Protein AF-A0A939IRD8-F1 (afdb_monomer_lite)

Organism: NCBI:txid751969

InterPro domains:
  IPR002912 ACT domain [PS51671] (2-81)
  IPR002912 ACT domain [PS51671] (109-146)
  IPR010043 Bifunctional uridylyltransferase/uridylyl-removing enzyme [PTHR47320] (1-146)
  IPR045865 ACT-like domain [SSF55021] (2-58)
  IPR0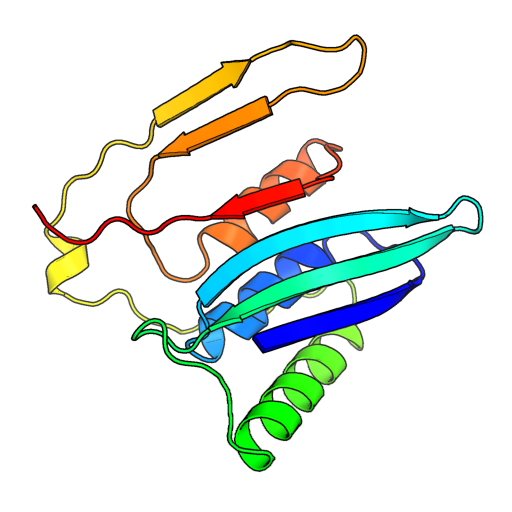45865 ACT-like domain [SSF55021] (106-145)

Radius of gyration: 15.56 Å; chains: 1; bounding box: 46×34×36 Å

Foldseek 3Di:
DKDKDKDADDQLLQLLLLLLCLLLQKDWQKKFWDADPVRMIIIMTDIAHNVRHHPPDPVSVVVSVVSSVVSVVPPPDHDDRPDADDPVLVPDDWDWDWDWDDDDPPDIDIDIDDRDDNSPSSVVSNVCSVVVHDDGIDGDDDDDDD

Sequence (146 aa):
TELMLYGRDRASLFAQVASVLDSRNCSIHDAQIMGTQDGYVLDSFIILEQDGGRIDSASRRQSLKNAILTQLAKPGHQHINNRKMPRRMKQLSVPTKMRFFTNQANMTLLELEALDAPGLLAKVSQQFVAFGLSLHMAKITTIGER

Structure (mmCIF, N/CA/C/O backbone):
data_AF-A0A939IRD8-F1
#
_entry.id   AF-A0A939IRD8-F1
#
loop_
_atom_site.group_PDB
_atom_site.id
_atom_site.type_symbol
_atom_site.label_atom_id
_atom_site.label_alt_id
_atom_site.label_comp_id
_atom_site.label_asym_id
_atom_site.label_entity_id
_atom_site.label_seq_id
_atom_site.pdbx_PDB_ins_code
_atom_site.Cartn_x
_atom_site.Cartn_y
_atom_site.Cartn_z
_atom_site.occupancy
_atom_site.B_iso_or_equiv
_atom_site.auth_seq_id
_atom_site.auth_comp_id
_atom_site.auth_asym_id
_atom_site.auth_atom_id
_atom_site.pdbx_PDB_model_num
ATOM 1 N N . THR A 1 1 ? 1.266 4.664 -12.999 1.00 95.38 1 THR A N 1
ATOM 2 C CA . THR A 1 1 ? 0.412 3.618 -13.599 1.00 95.38 1 THR A CA 1
ATOM 3 C C . THR A 1 1 ? -0.706 3.304 -12.636 1.00 95.38 1 THR A C 1
ATOM 5 O O . THR A 1 1 ? -0.461 3.347 -11.442 1.00 95.38 1 THR A O 1
ATOM 8 N N . GLU A 1 2 ? -1.918 3.043 -13.115 1.00 96.19 2 GLU A N 1
ATOM 9 C CA . GLU A 1 2 ? -3.051 2.720 -12.240 1.00 96.19 2 GLU A CA 1
ATOM 10 C C . GLU A 1 2 ? -3.239 1.201 -12.125 1.00 96.19 2 GLU A C 1
ATOM 12 O O . GLU A 1 2 ? -3.145 0.476 -13.119 1.00 96.19 2 GLU A O 1
ATOM 17 N N . LEU A 1 3 ? -3.475 0.732 -10.901 1.00 96.62 3 LEU A N 1
ATOM 18 C CA . LEU A 1 3 ? -3.883 -0.627 -10.566 1.00 96.62 3 LEU A CA 1
ATOM 19 C C . LEU A 1 3 ? -5.261 -0.548 -9.911 1.00 96.62 3 LEU A C 1
ATOM 21 O O . LEU A 1 3 ? -5.409 0.115 -8.890 1.00 96.62 3 LEU A O 1
ATOM 25 N N . MET A 1 4 ? -6.236 -1.266 -10.462 1.00 96.19 4 MET A N 1
ATOM 26 C CA . MET A 1 4 ? -7.571 -1.382 -9.879 1.00 96.19 4 MET A CA 1
ATOM 27 C C . MET A 1 4 ? -7.825 -2.818 -9.434 1.00 96.19 4 MET A C 1
ATOM 29 O O . MET A 1 4 ? -7.511 -3.770 -10.157 1.00 96.19 4 MET A O 1
ATOM 33 N N . LEU A 1 5 ? -8.403 -2.968 -8.249 1.00 94.19 5 LEU A N 1
ATOM 34 C CA . LEU A 1 5 ? -8.822 -4.237 -7.679 1.00 94.19 5 LEU A CA 1
ATOM 35 C C . LEU A 1 5 ? -10.322 -4.186 -7.439 1.00 94.19 5 LEU A C 1
ATOM 37 O O . LEU A 1 5 ? -10.823 -3.272 -6.796 1.00 94.19 5 LEU A O 1
ATOM 41 N N . TYR A 1 6 ? -11.022 -5.195 -7.940 1.00 93.44 6 TYR A N 1
ATOM 42 C CA . TYR A 1 6 ? -12.438 -5.384 -7.681 1.00 93.44 6 TYR A CA 1
ATOM 43 C C . TYR A 1 6 ? -12.679 -6.813 -7.210 1.00 93.44 6 TYR A C 1
ATOM 45 O O . TYR A 1 6 ? -12.174 -7.771 -7.806 1.00 93.44 6 TYR A O 1
ATOM 53 N N . GLY A 1 7 ? -13.428 -6.964 -6.124 1.00 91.56 7 GLY A N 1
ATOM 54 C CA . GLY A 1 7 ? -13.735 -8.266 -5.546 1.00 91.56 7 GLY A CA 1
ATOM 55 C C . GLY A 1 7 ? -14.393 -8.146 -4.181 1.00 91.56 7 GLY A C 1
ATOM 56 O O . GLY A 1 7 ? -14.662 -7.046 -3.716 1.00 91.56 7 GLY A O 1
ATOM 57 N N . ARG A 1 8 ? -14.665 -9.285 -3.538 1.00 89.94 8 ARG A N 1
ATOM 58 C CA . ARG A 1 8 ? -15.256 -9.299 -2.193 1.00 89.94 8 ARG A CA 1
ATOM 59 C C . ARG A 1 8 ? -14.340 -8.629 -1.177 1.00 89.94 8 ARG A C 1
ATOM 61 O O . ARG A 1 8 ? -13.138 -8.939 -1.155 1.00 89.94 8 ARG A O 1
ATOM 68 N N . ASP A 1 9 ? -14.943 -7.799 -0.332 1.00 85.50 9 ASP A N 1
ATOM 69 C CA . ASP A 1 9 ? -14.256 -7.159 0.780 1.00 85.50 9 ASP A CA 1
ATOM 70 C C . ASP A 1 9 ? -13.683 -8.216 1.727 1.00 85.50 9 ASP A C 1
ATOM 72 O O . ASP A 1 9 ? -14.262 -9.284 1.957 1.00 85.50 9 ASP A O 1
ATOM 76 N N . ARG A 1 10 ? -12.488 -7.938 2.234 1.00 83.50 10 ARG A N 1
ATOM 77 C CA . ARG A 1 10 ? -11.790 -8.792 3.185 1.00 83.50 10 ARG A CA 1
ATOM 78 C C . ARG A 1 10 ? -10.802 -7.966 3.990 1.00 83.50 10 ARG A C 1
ATOM 80 O O . ARG A 1 10 ? -10.094 -7.107 3.461 1.00 83.50 10 ARG A O 1
ATOM 87 N N . ALA A 1 11 ? -10.654 -8.339 5.256 1.00 79.94 11 ALA A N 1
ATOM 88 C CA . ALA A 1 11 ? -9.633 -7.766 6.116 1.00 79.94 11 ALA A CA 1
ATOM 89 C C . ALA A 1 11 ? -8.233 -7.870 5.475 1.00 79.94 11 ALA A C 1
ATOM 91 O O . ALA A 1 11 ? -7.870 -8.870 4.846 1.00 79.94 11 ALA A O 1
ATOM 92 N N . SER A 1 1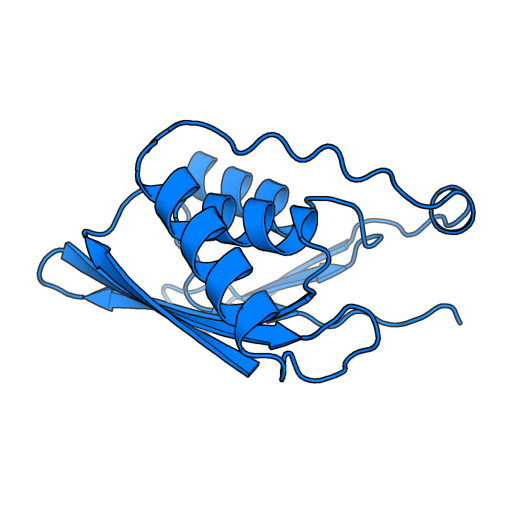2 ? -7.432 -6.819 5.656 1.00 86.19 12 SER A N 1
ATOM 93 C CA . SER A 1 12 ? -6.035 -6.744 5.206 1.00 86.19 12 SER A CA 1
ATOM 94 C C . SER A 1 12 ? -5.805 -6.774 3.689 1.00 86.19 12 SER A C 1
ATOM 96 O O . SER A 1 12 ? -4.662 -6.993 3.287 1.00 86.19 12 SER A O 1
ATOM 98 N N . LEU A 1 13 ? -6.813 -6.542 2.835 1.00 90.06 13 LEU A N 1
ATOM 99 C CA . LEU A 1 13 ? -6.607 -6.514 1.377 1.00 90.06 13 LEU A CA 1
ATOM 100 C C . LEU A 1 13 ? -5.531 -5.494 0.980 1.00 90.06 13 LEU A C 1
ATOM 102 O O . LEU A 1 13 ? -4.535 -5.870 0.359 1.00 90.06 13 LEU A O 1
ATOM 106 N N . PHE A 1 14 ? -5.663 -4.245 1.439 1.00 91.88 14 PHE A N 1
AT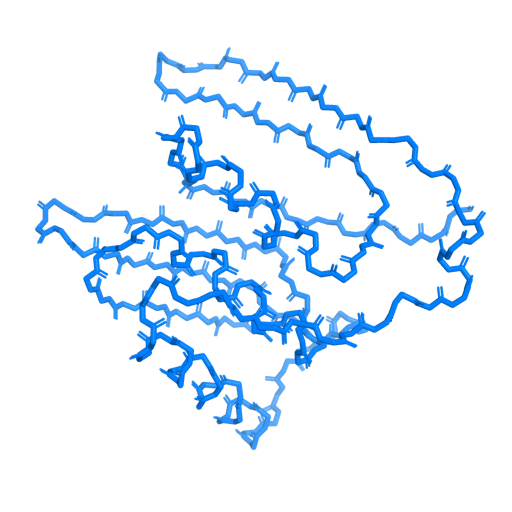OM 107 C CA . PHE A 1 14 ? -4.649 -3.211 1.221 1.00 91.88 14 PHE A CA 1
ATOM 108 C C . PHE A 1 14 ? -3.260 -3.650 1.704 1.00 91.88 14 PHE A C 1
ATOM 110 O O . PHE A 1 14 ? -2.285 -3.540 0.967 1.00 91.88 14 PHE A O 1
ATOM 117 N N . ALA A 1 15 ? -3.156 -4.183 2.927 1.00 92.50 15 ALA A N 1
ATOM 118 C CA . ALA A 1 15 ? -1.872 -4.577 3.512 1.00 92.50 15 ALA A CA 1
ATOM 119 C C . ALA A 1 15 ? -1.173 -5.675 2.688 1.00 92.50 15 ALA A C 1
ATOM 121 O O . ALA A 1 15 ? 0.040 -5.624 2.474 1.00 92.50 15 ALA A O 1
ATOM 122 N N . GLN A 1 16 ? -1.939 -6.643 2.175 1.00 92.94 16 GLN A N 1
ATOM 123 C CA . GLN A 1 16 ? -1.424 -7.700 1.306 1.00 92.94 16 GLN A CA 1
ATOM 124 C C . GLN A 1 16 ? -0.926 -7.143 -0.030 1.00 92.94 16 GLN A C 1
ATOM 126 O O . GLN A 1 16 ? 0.184 -7.468 -0.453 1.00 92.94 16 GLN A O 1
ATOM 131 N N . VAL A 1 17 ? -1.712 -6.275 -0.669 1.00 94.75 17 VAL A N 1
ATOM 132 C CA . VAL A 1 17 ? -1.354 -5.643 -1.947 1.00 94.75 17 VAL A CA 1
ATOM 133 C C . VAL A 1 17 ? -0.118 -4.763 -1.780 1.00 94.75 17 VAL A C 1
ATOM 135 O O . VAL A 1 17 ? 0.838 -4.903 -2.543 1.00 94.75 17 VAL A O 1
ATOM 138 N N . ALA A 1 18 ? -0.085 -3.928 -0.741 1.00 94.94 18 ALA A N 1
ATOM 139 C CA . ALA A 1 18 ? 1.051 -3.069 -0.433 1.00 94.94 18 ALA A CA 1
ATOM 140 C C . ALA A 1 18 ? 2.334 -3.872 -0.179 1.00 94.94 18 ALA A C 1
ATOM 142 O O . ALA A 1 18 ? 3.402 -3.490 -0.655 1.00 94.94 18 ALA A O 1
ATOM 143 N N . SER A 1 19 ? 2.239 -5.017 0.507 1.00 94.81 19 SER A N 1
ATOM 144 C CA . SER A 1 19 ? 3.393 -5.897 0.731 1.00 94.81 19 SER A CA 1
ATOM 145 C C . SER A 1 19 ? 3.918 -6.511 -0.572 1.00 94.81 19 SER A C 1
ATOM 147 O O . SER A 1 19 ? 5.133 -6.556 -0.785 1.00 94.81 19 SER A O 1
ATOM 149 N N . VAL A 1 20 ? 3.025 -6.944 -1.471 1.00 95.69 20 VAL A N 1
ATOM 150 C CA . VAL A 1 20 ? 3.422 -7.467 -2.787 1.00 95.69 20 VAL A CA 1
ATOM 151 C C . VAL A 1 20 ? 4.085 -6.374 -3.619 1.00 95.69 20 VAL A C 1
ATOM 153 O O . VAL A 1 20 ? 5.178 -6.600 -4.136 1.00 95.69 20 VAL A O 1
ATOM 156 N N . LEU A 1 21 ? 3.469 -5.193 -3.725 1.00 95.69 21 LEU A N 1
ATOM 157 C CA . LEU A 1 21 ? 4.009 -4.066 -4.490 1.00 95.69 21 LEU A CA 1
ATOM 158 C C . LEU A 1 21 ? 5.401 -3.664 -3.990 1.00 95.69 21 LEU A C 1
ATOM 160 O O . LEU A 1 21 ? 6.331 -3.574 -4.794 1.00 95.69 21 LEU A O 1
ATOM 164 N N . ASP A 1 22 ? 5.581 -3.547 -2.673 1.00 94.44 22 ASP A N 1
ATOM 165 C CA . ASP A 1 22 ? 6.885 -3.228 -2.093 1.00 94.44 22 ASP A CA 1
ATOM 166 C C . ASP A 1 22 ? 7.940 -4.305 -2.406 1.00 94.44 22 ASP A C 1
ATOM 168 O O . ASP A 1 22 ? 9.048 -3.989 -2.844 1.00 94.44 22 ASP A O 1
ATOM 172 N N . SER A 1 23 ? 7.588 -5.591 -2.288 1.00 94.38 23 SER A N 1
ATOM 173 C CA . SER A 1 23 ? 8.506 -6.695 -2.617 1.00 94.38 23 SER A CA 1
ATOM 174 C C . SER A 1 23 ? 8.915 -6.739 -4.092 1.00 94.38 23 SER A C 1
ATOM 176 O O . SER A 1 23 ? 9.946 -7.313 -4.447 1.00 94.38 23 SER A O 1
ATOM 178 N N . ARG A 1 24 ? 8.099 -6.137 -4.965 1.00 94.12 24 ARG A N 1
ATOM 179 C CA . ARG A 1 24 ? 8.354 -6.030 -6.401 1.00 94.12 24 ARG A CA 1
ATOM 180 C C . ARG A 1 24 ? 9.011 -4.714 -6.786 1.00 94.12 24 ARG A C 1
ATOM 182 O O . ARG A 1 24 ? 9.186 -4.495 -7.982 1.00 94.12 24 ARG A O 1
ATOM 189 N N . ASN A 1 25 ? 9.452 -3.909 -5.820 1.00 92.50 25 ASN A N 1
ATOM 190 C CA . ASN A 1 25 ? 10.069 -2.605 -6.037 1.00 92.50 25 ASN A CA 1
ATOM 191 C C . ASN A 1 25 ? 9.132 -1.599 -6.727 1.00 92.50 25 ASN A C 1
ATOM 193 O O . ASN A 1 25 ? 9.572 -0.847 -7.590 1.00 92.50 25 ASN A O 1
ATOM 197 N N . CYS A 1 26 ? 7.850 -1.592 -6.360 1.00 94.56 26 CYS A N 1
ATOM 198 C CA . CYS A 1 26 ? 6.906 -0.557 -6.777 1.00 94.56 26 CYS A CA 1
ATOM 199 C C . CYS A 1 26 ? 6.630 0.396 -5.614 1.00 94.56 26 CYS A C 1
ATOM 201 O O . CYS A 1 26 ? 6.450 -0.052 -4.479 1.00 94.56 26 CYS A O 1
ATOM 203 N N . SER A 1 27 ? 6.564 1.694 -5.899 1.00 93.38 27 SER A N 1
ATOM 204 C CA . SER A 1 27 ? 6.052 2.680 -4.950 1.00 93.38 27 SER A CA 1
ATOM 205 C C . SER A 1 27 ? 4.542 2.836 -5.123 1.00 93.38 27 SER A C 1
ATOM 207 O O . SER A 1 27 ? 4.004 2.678 -6.222 1.00 93.38 27 SER A O 1
ATOM 209 N N . ILE A 1 28 ? 3.856 3.142 -4.025 1.00 95.69 28 ILE A N 1
ATOM 210 C CA . ILE A 1 28 ? 2.452 3.557 -4.023 1.00 95.69 28 ILE A CA 1
ATOM 211 C C . ILE A 1 28 ? 2.462 5.049 -3.732 1.00 95.69 28 ILE A C 1
ATOM 213 O O . ILE A 1 28 ? 3.073 5.459 -2.752 1.00 95.69 28 ILE A O 1
ATOM 217 N N . HIS A 1 29 ? 1.819 5.843 -4.580 1.00 95.06 29 HIS A N 1
ATOM 218 C CA . HIS A 1 29 ? 1.700 7.297 -4.413 1.00 95.06 29 HIS A CA 1
ATOM 219 C C . HIS A 1 29 ? 0.309 7.705 -3.938 1.00 95.06 29 HIS A C 1
ATOM 221 O O . HIS A 1 29 ? 0.131 8.689 -3.223 1.00 95.06 29 HIS A O 1
ATOM 227 N N . ASP A 1 30 ? -0.691 6.937 -4.347 1.00 96.06 30 ASP A N 1
ATOM 228 C CA . ASP A 1 30 ? -2.075 7.174 -3.993 1.00 96.06 30 ASP A CA 1
ATOM 229 C C . ASP A 1 30 ? -2.801 5.847 -3.879 1.00 96.06 30 ASP A C 1
ATOM 231 O O . ASP A 1 30 ? -2.505 4.913 -4.631 1.00 96.06 30 ASP A O 1
ATOM 235 N N . ALA A 1 31 ? -3.752 5.787 -2.961 1.00 96.25 31 ALA A N 1
ATOM 236 C CA . ALA A 1 31 ? -4.698 4.701 -2.883 1.00 96.25 31 ALA A CA 1
ATOM 237 C C . ALA A 1 31 ? -6.064 5.194 -2.409 1.00 96.25 31 ALA A C 1
ATOM 239 O O . ALA A 1 31 ? -6.162 5.936 -1.428 1.00 96.25 31 ALA A O 1
ATOM 240 N N . GLN A 1 32 ? -7.115 4.736 -3.078 1.00 95.00 32 GLN A N 1
ATOM 241 C CA . GLN A 1 32 ? -8.499 4.922 -2.658 1.00 95.00 32 GLN A CA 1
ATOM 242 C C . GLN A 1 32 ? -9.122 3.554 -2.434 1.00 95.00 32 GLN A C 1
ATOM 244 O O . GLN A 1 32 ? -9.003 2.675 -3.282 1.00 95.00 32 GLN A O 1
ATOM 249 N N . ILE A 1 33 ? -9.752 3.386 -1.278 1.00 92.50 33 ILE A N 1
ATOM 250 C CA . ILE A 1 33 ? -10.302 2.122 -0.799 1.00 92.50 33 ILE A CA 1
ATOM 251 C C . ILE A 1 33 ? -11.793 2.335 -0.608 1.00 92.50 33 ILE A C 1
ATOM 253 O O . ILE A 1 33 ? -12.224 3.098 0.263 1.00 92.50 33 ILE A O 1
ATOM 257 N N . MET A 1 34 ? -12.581 1.717 -1.480 1.00 88.81 34 MET A N 1
ATOM 258 C CA . MET A 1 34 ? -14.014 1.973 -1.570 1.00 88.81 34 MET A CA 1
ATOM 259 C C . MET A 1 34 ? -14.778 0.676 -1.358 1.00 88.81 34 MET A C 1
ATOM 261 O O . MET A 1 34 ? -14.899 -0.134 -2.272 1.00 88.81 34 MET A O 1
ATOM 265 N N . GLY A 1 35 ? -15.323 0.503 -0.155 1.00 86.19 35 GLY A N 1
ATOM 266 C CA . GLY A 1 35 ? -16.313 -0.534 0.113 1.00 86.19 35 GLY A CA 1
ATOM 267 C C . GLY A 1 35 ? -17.649 -0.205 -0.552 1.00 86.19 35 GLY A C 1
ATOM 268 O O . GLY A 1 35 ? -18.086 0.949 -0.569 1.00 86.19 35 GLY A O 1
ATOM 269 N N . THR A 1 36 ? -18.309 -1.220 -1.091 1.00 83.25 36 THR A N 1
ATOM 270 C CA . THR A 1 36 ? -19.656 -1.136 -1.653 1.00 83.25 36 THR A CA 1
ATOM 271 C C . THR A 1 36 ? -20.672 -1.750 -0.686 1.00 83.25 36 THR A C 1
ATOM 273 O O . THR A 1 36 ? -20.341 -2.578 0.164 1.00 83.25 36 THR A O 1
ATOM 276 N N . GLN A 1 37 ? -21.941 -1.351 -0.802 1.00 84.81 37 GLN A N 1
ATOM 277 C CA . GLN A 1 37 ? -23.002 -1.815 0.106 1.00 84.81 37 GLN A CA 1
ATOM 278 C C . GLN A 1 37 ? -23.292 -3.322 -0.008 1.00 84.81 37 GLN A C 1
ATOM 280 O O . GLN A 1 37 ? -23.818 -3.919 0.925 1.00 84.81 37 GL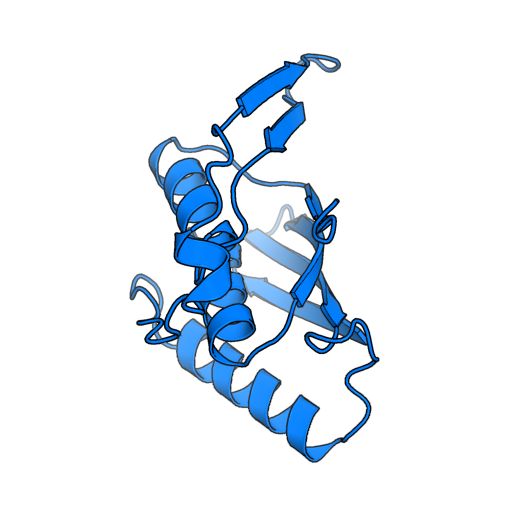N A O 1
ATOM 285 N N . ASP A 1 38 ? -22.936 -3.942 -1.133 1.00 88.06 38 ASP A N 1
ATOM 286 C CA . ASP A 1 38 ? -23.093 -5.373 -1.408 1.00 88.06 38 ASP A CA 1
ATOM 287 C C . ASP A 1 38 ? -21.886 -6.225 -0.958 1.00 88.06 38 ASP A C 1
ATOM 289 O O . ASP A 1 38 ? -21.807 -7.410 -1.285 1.00 88.06 38 ASP A O 1
ATOM 293 N N . GLY A 1 39 ? -20.954 -5.653 -0.182 1.00 87.38 39 GLY A N 1
ATOM 294 C CA . GLY A 1 39 ? -19.822 -6.379 0.409 1.00 87.38 39 GLY A CA 1
ATOM 295 C C . GLY A 1 39 ? -18.645 -6.607 -0.546 1.00 87.38 39 GLY A C 1
ATOM 296 O O . GLY A 1 39 ? -17.861 -7.545 -0.359 1.00 87.38 39 GLY A O 1
ATOM 297 N N . TYR A 1 40 ? -18.523 -5.776 -1.581 1.00 91.81 40 TYR A N 1
ATOM 298 C CA . TYR A 1 40 ? -17.365 -5.724 -2.471 1.00 91.81 40 TYR A CA 1
ATOM 299 C C . TYR A 1 40 ? -16.494 -4.509 -2.149 1.00 91.81 40 TYR A C 1
ATOM 301 O O . TYR A 1 40 ? -16.860 -3.630 -1.371 1.00 91.81 40 TYR A O 1
ATOM 309 N N . VAL A 1 41 ? -15.313 -4.478 -2.752 1.00 91.12 41 VAL A N 1
ATOM 310 C CA . VAL A 1 41 ? -14.434 -3.314 -2.774 1.00 91.12 41 VAL A CA 1
ATOM 311 C C . VAL A 1 41 ? -14.055 -2.967 -4.201 1.00 91.12 41 VAL A C 1
ATOM 313 O O . VAL A 1 41 ? -13.925 -3.852 -5.053 1.00 91.12 41 VAL A O 1
ATOM 316 N N . LEU A 1 42 ? -13.854 -1.676 -4.439 1.00 93.00 42 LEU A N 1
ATOM 317 C CA . LEU A 1 42 ? -13.192 -1.134 -5.613 1.00 93.00 42 LEU A CA 1
ATOM 318 C C . LEU A 1 42 ? -12.003 -0.298 -5.143 1.00 93.00 42 LEU A C 1
ATOM 320 O O . LEU A 1 42 ? -12.140 0.890 -4.858 1.00 93.00 42 LEU A O 1
ATOM 324 N N . ASP A 1 43 ? -10.840 -0.930 -5.066 1.00 93.50 43 ASP A N 1
ATOM 325 C CA . ASP A 1 43 ? -9.624 -0.257 -4.626 1.00 93.50 43 ASP A CA 1
ATOM 326 C C . ASP A 1 43 ? -8.822 0.202 -5.841 1.00 93.50 43 ASP A C 1
ATOM 328 O O . ASP A 1 43 ? -8.538 -0.592 -6.745 1.00 93.50 43 ASP A O 1
ATOM 332 N N . SER A 1 44 ? -8.418 1.467 -5.857 1.00 95.69 44 SER A N 1
ATOM 333 C CA . SER A 1 44 ? -7.532 2.027 -6.875 1.00 95.69 44 SER A CA 1
ATOM 334 C C . SER A 1 44 ? -6.201 2.427 -6.252 1.00 95.69 44 SER A C 1
ATOM 336 O O . SER A 1 44 ? -6.140 2.940 -5.137 1.00 95.69 44 SER A O 1
ATOM 338 N N . PHE A 1 45 ? -5.113 2.170 -6.973 1.00 96.88 45 PHE A N 1
ATOM 339 C CA . PHE A 1 45 ? -3.757 2.514 -6.566 1.00 96.88 45 PHE A CA 1
ATOM 340 C C . PHE A 1 45 ? -3.037 3.198 -7.719 1.00 96.88 45 PHE A C 1
ATOM 342 O O . PHE A 1 45 ? -3.001 2.678 -8.838 1.00 96.88 45 PHE A O 1
ATOM 349 N N . ILE A 1 46 ? -2.365 4.307 -7.431 1.00 97.12 46 ILE A N 1
ATOM 350 C CA . ILE A 1 46 ? -1.377 4.884 -8.338 1.00 97.12 46 ILE A CA 1
ATOM 351 C C . ILE A 1 46 ? -0.005 4.347 -7.945 1.00 97.12 46 ILE A C 1
ATOM 353 O O . ILE A 1 46 ? 0.545 4.703 -6.901 1.00 97.12 46 ILE A O 1
ATOM 357 N N . ILE A 1 47 ? 0.535 3.479 -8.801 1.00 97.12 47 ILE A N 1
ATOM 358 C CA . ILE A 1 47 ? 1.818 2.800 -8.613 1.00 97.12 47 ILE A CA 1
ATOM 359 C C . ILE A 1 47 ? 2.861 3.268 -9.627 1.00 97.12 47 ILE A C 1
ATOM 361 O O . ILE A 1 47 ? 2.542 3.493 -10.804 1.00 97.12 47 ILE A O 1
ATOM 365 N N . LEU A 1 48 ? 4.108 3.389 -9.181 1.00 95.69 48 LEU A N 1
ATOM 366 C CA . LEU A 1 48 ? 5.258 3.790 -9.996 1.00 95.69 48 LEU A CA 1
ATOM 367 C C . LEU A 1 48 ? 6.428 2.815 -9.795 1.00 95.69 48 LEU A C 1
ATOM 369 O O . LEU A 1 48 ? 6.439 2.001 -8.865 1.00 95.69 48 LEU A O 1
ATOM 373 N N . GLU A 1 49 ? 7.402 2.878 -10.699 1.00 94.25 49 GLU A N 1
ATOM 374 C CA . GLU A 1 49 ? 8.731 2.319 -10.447 1.00 94.25 49 GLU A CA 1
ATOM 375 C C . GLU A 1 49 ? 9.436 3.142 -9.347 1.00 94.25 49 GLU A C 1
ATOM 377 O O . GLU A 1 49 ? 9.029 4.258 -9.017 1.00 94.25 49 GLU A O 1
ATOM 382 N N . GLN A 1 50 ? 10.493 2.596 -8.741 1.00 85.50 50 GLN A N 1
ATOM 383 C CA . GLN A 1 50 ? 11.193 3.254 -7.624 1.00 85.50 50 GLN A CA 1
ATOM 384 C C . GLN A 1 50 ? 11.844 4.596 -7.968 1.00 85.50 50 GLN A C 1
ATOM 386 O O . GLN A 1 50 ? 12.068 5.404 -7.072 1.00 85.50 50 GLN A O 1
ATOM 391 N N . ASP A 1 51 ? 12.150 4.828 -9.239 1.00 87.25 51 ASP A N 1
ATOM 392 C CA . ASP A 1 51 ? 12.660 6.099 -9.751 1.00 87.25 51 ASP A CA 1
ATOM 393 C C . ASP A 1 51 ? 11.542 7.127 -10.021 1.00 87.25 51 ASP A C 1
ATOM 395 O O . ASP A 1 51 ? 11.812 8.219 -10.514 1.00 87.25 51 ASP A O 1
ATOM 399 N N . GLY A 1 52 ? 10.285 6.794 -9.701 1.00 89.25 52 GLY A N 1
ATOM 400 C CA . GLY A 1 52 ? 9.107 7.607 -10.006 1.00 89.25 52 GLY A CA 1
ATOM 401 C C . GLY A 1 52 ? 8.601 7.436 -11.442 1.00 89.25 52 GLY A C 1
ATOM 402 O O . GLY A 1 52 ? 7.616 8.067 -11.829 1.00 89.25 52 GLY A O 1
ATOM 403 N N . GLY A 1 53 ? 9.241 6.576 -12.237 1.00 93.25 53 GLY A N 1
ATOM 404 C CA . GLY A 1 53 ? 8.849 6.265 -13.601 1.00 93.25 53 GLY A CA 1
ATOM 405 C C . GLY A 1 53 ? 7.533 5.493 -13.689 1.00 93.25 53 GLY A C 1
ATOM 406 O O . GLY A 1 53 ? 7.043 4.873 -12.740 1.00 93.25 53 GLY A O 1
ATOM 407 N N . ARG A 1 54 ? 6.931 5.510 -14.879 1.00 94.62 54 ARG A N 1
ATOM 408 C CA . ARG A 1 54 ? 5.743 4.703 -15.159 1.00 94.62 54 ARG A CA 1
ATOM 409 C C . ARG A 1 54 ? 6.126 3.239 -15.360 1.00 94.62 54 ARG A C 1
ATOM 411 O O . ARG A 1 54 ? 7.145 2.908 -15.955 1.00 94.62 54 ARG A O 1
ATOM 418 N N . ILE A 1 55 ? 5.241 2.347 -14.927 1.00 95.75 55 ILE A N 1
ATOM 419 C CA . ILE A 1 55 ? 5.353 0.913 -15.200 1.00 95.75 55 ILE A CA 1
ATOM 420 C C . ILE A 1 55 ? 4.795 0.646 -16.605 1.00 95.75 55 ILE A C 1
ATOM 422 O O . ILE A 1 55 ? 3.602 0.358 -16.754 1.00 95.75 55 ILE A O 1
ATOM 426 N N . ASP A 1 56 ? 5.634 0.777 -17.633 1.00 91.38 56 ASP A N 1
ATOM 427 C CA . ASP A 1 56 ? 5.177 0.760 -19.032 1.00 91.38 56 ASP A CA 1
ATOM 428 C C . ASP A 1 56 ? 5.228 -0.633 -19.683 1.00 91.38 56 ASP A C 1
ATOM 430 O O . ASP A 1 56 ? 4.342 -1.003 -20.468 1.00 91.38 56 ASP A O 1
ATOM 434 N N . SER A 1 57 ? 6.207 -1.470 -19.324 1.00 95.06 57 SER A N 1
ATOM 435 C CA . SER A 1 57 ? 6.365 -2.771 -19.985 1.00 95.06 57 SER A CA 1
ATOM 436 C C . SER A 1 57 ? 5.212 -3.734 -19.662 1.00 95.06 57 SER A C 1
ATOM 438 O O . SER A 1 57 ? 4.773 -3.883 -18.517 1.00 95.06 57 SER A O 1
ATOM 440 N N . ALA A 1 58 ? 4.691 -4.408 -20.692 1.00 96.00 58 ALA A N 1
ATOM 441 C CA . ALA A 1 58 ? 3.575 -5.346 -20.543 1.00 96.00 58 ALA A CA 1
ATOM 442 C C . ALA A 1 58 ? 3.950 -6.553 -19.666 1.00 96.00 58 ALA A C 1
ATOM 444 O O . ALA A 1 58 ? 3.170 -6.962 -18.809 1.00 96.00 58 ALA A O 1
ATOM 445 N N . SER A 1 59 ? 5.176 -7.067 -19.819 1.00 97.06 59 SER A N 1
ATOM 446 C CA . SER A 1 59 ? 5.712 -8.166 -19.004 1.00 97.06 59 SER A CA 1
ATOM 447 C C . SER A 1 59 ? 5.750 -7.815 -17.511 1.00 97.06 59 SER A C 1
ATOM 449 O O . SER A 1 59 ? 5.282 -8.590 -16.674 1.00 97.06 59 SER A O 1
ATOM 451 N N . ARG A 1 60 ? 6.208 -6.604 -17.160 1.00 95.50 60 ARG A N 1
ATOM 452 C CA . ARG A 1 60 ? 6.227 -6.115 -15.774 1.00 95.50 60 ARG A CA 1
ATOM 453 C C . ARG A 1 60 ? 4.823 -6.017 -15.191 1.00 95.50 60 ARG A C 1
ATOM 455 O O . ARG A 1 60 ? 4.588 -6.528 -14.097 1.00 95.50 60 ARG A O 1
ATOM 462 N N . ARG A 1 61 ? 3.880 -5.434 -15.939 1.00 96.56 61 ARG A N 1
ATOM 463 C CA . ARG A 1 61 ? 2.466 -5.345 -15.536 1.00 96.56 61 ARG A CA 1
ATOM 464 C C . ARG A 1 61 ? 1.854 -6.727 -15.309 1.00 96.56 61 ARG A C 1
ATOM 466 O O . ARG A 1 61 ? 1.230 -6.955 -14.274 1.00 96.56 61 ARG A O 1
ATOM 473 N N . GLN A 1 62 ? 2.091 -7.672 -16.220 1.00 97.12 62 GLN A N 1
ATOM 474 C CA . GLN A 1 62 ? 1.588 -9.038 -16.082 1.00 97.12 62 GLN A CA 1
ATOM 475 C C . GLN A 1 62 ? 2.210 -9.758 -14.880 1.00 97.12 62 GLN A C 1
ATOM 477 O O . GLN A 1 62 ? 1.505 -10.433 -14.129 1.00 97.12 62 GLN A O 1
ATOM 482 N N . SER A 1 63 ? 3.513 -9.584 -14.648 1.00 97.06 63 SER A N 1
ATOM 483 C CA . SER A 1 63 ? 4.175 -10.161 -13.480 1.00 97.06 63 SER A CA 1
ATOM 484 C C . SER A 1 63 ? 3.631 -9.598 -12.165 1.00 97.06 63 SER A C 1
ATOM 486 O O . SER A 1 63 ? 3.515 -10.363 -11.207 1.00 97.06 63 SER A O 1
ATOM 488 N N . LEU A 1 64 ? 3.336 -8.296 -12.090 1.00 97.06 64 LEU A N 1
ATOM 489 C CA . LEU A 1 64 ? 2.738 -7.674 -10.905 1.00 97.06 64 LEU A CA 1
ATOM 490 C C . LEU A 1 64 ? 1.329 -8.212 -10.663 1.00 97.06 64 LEU A C 1
ATOM 492 O O . LEU A 1 64 ? 1.029 -8.666 -9.560 1.00 97.06 64 LEU A O 1
ATOM 496 N N . LYS A 1 65 ? 0.503 -8.256 -11.716 1.00 96.62 65 LYS A N 1
ATOM 497 C CA . LYS A 1 65 ? -0.846 -8.831 -11.670 1.00 96.62 65 LYS A CA 1
ATOM 498 C C . LYS A 1 65 ? -0.828 -10.262 -11.132 1.00 96.62 65 LYS A C 1
ATOM 500 O O . LYS A 1 65 ? -1.550 -10.568 -10.189 1.00 96.62 65 LYS A O 1
ATOM 505 N N . ASN A 1 66 ? 0.024 -11.126 -11.684 1.00 97.06 66 ASN A N 1
ATOM 506 C CA . ASN A 1 66 ? 0.131 -12.519 -11.244 1.00 97.06 66 ASN A CA 1
ATOM 507 C C . ASN A 1 66 ? 0.568 -12.629 -9.776 1.00 97.06 66 ASN A C 1
ATOM 509 O O . ASN A 1 66 ? 0.036 -13.461 -9.043 1.00 97.06 66 ASN A O 1
ATOM 513 N N . ALA A 1 67 ? 1.508 -11.788 -9.333 1.00 95.88 67 ALA A N 1
ATOM 514 C CA . ALA A 1 67 ? 1.973 -11.780 -7.947 1.00 95.88 67 ALA A CA 1
ATOM 515 C C . ALA A 1 67 ? 0.856 -11.380 -6.974 1.00 95.88 67 ALA A C 1
ATOM 517 O O . ALA A 1 67 ? 0.654 -12.047 -5.961 1.00 95.88 67 ALA A O 1
ATOM 518 N N . ILE A 1 68 ? 0.099 -10.334 -7.318 1.00 95.56 68 ILE A N 1
ATOM 519 C CA . ILE A 1 68 ? -1.037 -9.857 -6.525 1.00 95.56 68 ILE A CA 1
ATOM 520 C C . ILE A 1 68 ? -2.125 -10.930 -6.463 1.00 95.56 68 ILE A C 1
ATOM 522 O O . ILE A 1 68 ? -2.551 -11.293 -5.373 1.00 95.56 68 ILE A O 1
ATOM 526 N N . LEU A 1 69 ? -2.528 -11.503 -7.602 1.00 94.81 69 LEU A N 1
ATOM 527 C CA . LEU A 1 69 ? -3.534 -12.571 -7.634 1.00 94.81 69 LEU A CA 1
ATOM 528 C C . LEU A 1 69 ? -3.102 -13.795 -6.817 1.00 94.81 69 LEU A C 1
ATOM 530 O O . LEU A 1 69 ? -3.900 -14.335 -6.056 1.00 94.81 69 LEU A O 1
ATOM 534 N N . THR A 1 70 ? -1.831 -14.197 -6.921 1.00 94.12 70 THR A N 1
ATOM 535 C CA . THR A 1 70 ? -1.275 -15.307 -6.129 1.00 94.12 70 THR A CA 1
ATOM 536 C C . THR A 1 70 ? -1.378 -15.036 -4.630 1.00 94.12 70 THR A C 1
ATOM 538 O O . THR A 1 70 ? -1.712 -15.941 -3.866 1.00 94.12 70 THR A O 1
ATOM 541 N N . GLN A 1 71 ? -1.109 -13.802 -4.200 1.00 92.56 71 GLN A N 1
ATOM 542 C CA . GLN A 1 71 ? -1.240 -13.420 -2.798 1.00 92.56 71 GLN A CA 1
ATOM 543 C C . GLN A 1 71 ? -2.710 -13.377 -2.361 1.00 92.56 71 GLN A C 1
ATOM 545 O O . GLN A 1 71 ? -3.059 -13.933 -1.324 1.00 92.56 71 GLN A O 1
ATOM 550 N N . LEU A 1 72 ? -3.589 -12.783 -3.169 1.00 90.88 72 LEU A N 1
ATOM 551 C CA . LEU A 1 72 ? -5.019 -12.679 -2.866 1.00 90.88 72 LEU A CA 1
ATOM 552 C C . LEU A 1 72 ? -5.739 -14.039 -2.863 1.00 90.88 72 LEU A C 1
ATOM 554 O O . LEU A 1 72 ? -6.798 -14.164 -2.247 1.00 90.88 72 LEU A O 1
ATOM 558 N N . ALA A 1 73 ? -5.169 -15.064 -3.501 1.00 90.94 73 ALA A N 1
ATOM 559 C CA . ALA A 1 73 ? -5.638 -16.448 -3.412 1.00 90.94 73 ALA A CA 1
ATOM 560 C C . ALA A 1 73 ? -5.326 -17.116 -2.055 1.00 90.94 73 ALA A C 1
ATOM 562 O O . ALA A 1 73 ? -5.837 -18.198 -1.779 1.00 90.94 73 ALA A O 1
ATOM 563 N N . LYS A 1 74 ? -4.513 -16.482 -1.198 1.00 87.88 74 LYS A N 1
ATOM 564 C CA . LYS A 1 74 ? -4.125 -16.970 0.135 1.00 87.88 74 LYS A CA 1
ATOM 565 C C . LYS A 1 74 ? -4.598 -15.998 1.226 1.00 87.88 74 LYS A C 1
ATOM 567 O O . LYS A 1 74 ? -3.774 -15.374 1.897 1.00 87.88 74 LYS A O 1
ATOM 572 N N . PRO A 1 75 ? -5.920 -15.826 1.413 1.00 74.38 75 PRO A N 1
ATOM 573 C CA . PRO A 1 75 ? -6.440 -14.889 2.403 1.00 74.38 75 PRO A CA 1
ATOM 574 C C . PRO A 1 75 ? -5.930 -15.227 3.813 1.00 74.38 75 PRO A C 1
ATOM 576 O O . PRO A 1 75 ? -5.674 -16.387 4.138 1.00 74.38 75 PRO A O 1
ATOM 579 N N . GLY A 1 76 ? -5.732 -14.197 4.637 1.00 72.38 76 GLY A N 1
ATOM 580 C CA . GLY A 1 76 ? -5.223 -14.331 6.008 1.00 72.38 76 GLY A CA 1
ATOM 581 C C . GLY A 1 76 ? -3.724 -14.635 6.123 1.00 72.38 76 GLY A C 1
ATOM 582 O O . GLY A 1 76 ? -3.178 -14.554 7.218 1.00 72.38 76 GLY A O 1
ATOM 583 N N . HIS A 1 77 ? -3.035 -14.934 5.018 1.00 77.88 77 HIS A N 1
ATOM 584 C CA . HIS A 1 77 ? -1.597 -15.184 5.033 1.00 77.88 77 HIS A CA 1
ATOM 585 C C . HIS A 1 77 ? -0.838 -13.887 4.774 1.00 77.88 77 HIS A C 1
ATOM 587 O O . HIS A 1 77 ? -1.071 -13.203 3.778 1.00 77.88 77 HIS A O 1
ATOM 593 N N . GLN A 1 78 ? 0.109 -13.556 5.648 1.00 74.12 78 GLN A N 1
ATOM 594 C CA . GLN A 1 78 ? 0.975 -12.403 5.432 1.00 74.12 78 GLN A CA 1
ATOM 595 C C . GLN A 1 78 ? 1.966 -12.690 4.299 1.00 74.12 78 GLN A C 1
ATOM 597 O O . GLN A 1 78 ? 2.654 -13.710 4.296 1.00 74.12 78 GLN A O 1
ATOM 602 N N . HIS A 1 79 ? 2.051 -11.774 3.334 1.00 83.31 79 HIS A N 1
ATOM 603 C CA . HIS A 1 79 ? 3.079 -11.830 2.301 1.00 83.31 79 HIS A CA 1
ATOM 604 C C . HIS A 1 79 ? 4.460 -11.602 2.934 1.00 83.31 79 HIS A C 1
ATOM 606 O O . HIS A 1 79 ? 4.702 -10.553 3.540 1.00 83.31 79 HIS A O 1
ATOM 612 N N . ILE A 1 80 ? 5.372 -12.565 2.772 1.00 81.25 80 ILE A N 1
ATOM 613 C CA . ILE A 1 80 ? 6.741 -12.471 3.286 1.00 81.25 80 ILE A CA 1
ATOM 614 C C . ILE A 1 80 ? 7.550 -11.553 2.372 1.00 81.25 80 ILE A C 1
ATOM 616 O O . ILE A 1 80 ? 7.915 -11.912 1.252 1.00 81.25 80 ILE A O 1
ATOM 620 N N . ASN A 1 81 ? 7.848 -10.356 2.864 1.00 84.19 81 ASN A N 1
ATOM 621 C CA . ASN A 1 81 ? 8.656 -9.391 2.143 1.00 84.19 81 ASN A CA 1
ATOM 622 C C . ASN A 1 81 ? 10.125 -9.462 2.585 1.00 84.19 81 ASN A C 1
ATOM 624 O O . ASN A 1 81 ? 10.486 -9.011 3.669 1.00 84.19 81 ASN A O 1
ATOM 628 N N . ASN A 1 82 ? 10.974 -10.011 1.713 1.00 84.31 82 ASN A N 1
ATOM 629 C CA . ASN A 1 82 ? 12.409 -10.183 1.959 1.00 84.31 82 ASN A CA 1
ATOM 630 C C . ASN A 1 82 ? 13.265 -8.986 1.502 1.00 84.31 82 ASN A C 1
ATOM 632 O O . ASN A 1 82 ? 14.498 -9.083 1.476 1.00 84.31 82 ASN A O 1
ATOM 636 N N . ARG A 1 83 ? 12.648 -7.862 1.111 1.00 87.12 83 ARG A N 1
ATOM 637 C CA . ARG A 1 83 ? 13.374 -6.667 0.673 1.00 87.12 83 ARG A CA 1
ATOM 638 C C . ARG A 1 83 ? 14.196 -6.112 1.837 1.00 87.12 83 ARG A C 1
ATOM 640 O O . ARG A 1 83 ? 13.692 -5.829 2.922 1.00 87.12 83 ARG A O 1
ATOM 647 N N . LYS A 1 84 ? 15.501 -5.961 1.608 1.00 86.62 84 LYS A N 1
ATOM 648 C CA . LYS A 1 84 ? 16.431 -5.420 2.603 1.00 86.62 84 LYS A CA 1
ATOM 649 C C . LYS A 1 84 ? 16.482 -3.903 2.499 1.00 86.62 84 LYS A C 1
ATOM 651 O O . LYS A 1 84 ? 16.552 -3.354 1.404 1.00 86.62 84 LYS A O 1
ATOM 656 N N . MET A 1 85 ? 16.525 -3.241 3.651 1.00 87.44 85 MET A N 1
ATOM 657 C CA . MET A 1 85 ? 16.776 -1.805 3.712 1.00 87.44 85 MET A CA 1
ATOM 658 C C . MET A 1 85 ? 18.207 -1.508 3.222 1.00 87.44 85 MET A C 1
ATOM 660 O O . MET A 1 85 ? 19.153 -2.131 3.732 1.00 87.44 85 MET A O 1
ATOM 664 N N . PRO A 1 86 ? 18.388 -0.578 2.265 1.00 86.19 86 PRO A N 1
ATOM 665 C CA . PRO A 1 86 ? 19.706 -0.127 1.830 1.00 86.19 86 PRO A CA 1
ATOM 666 C C . PRO A 1 86 ? 20.554 0.371 3.006 1.00 86.19 86 PRO A C 1
ATOM 668 O O . PRO A 1 86 ? 20.039 0.984 3.937 1.00 86.19 86 PRO A O 1
ATOM 671 N N . ARG A 1 87 ? 21.875 0.145 2.963 1.00 86.56 87 ARG A N 1
ATOM 672 C CA . ARG A 1 87 ? 22.782 0.556 4.055 1.00 86.56 87 ARG A CA 1
ATOM 673 C C . ARG A 1 87 ? 22.733 2.060 4.345 1.00 86.56 87 ARG A C 1
ATOM 675 O O . ARG A 1 87 ? 22.792 2.419 5.511 1.00 86.56 87 ARG A O 1
ATOM 682 N N . ARG A 1 88 ? 22.599 2.902 3.313 1.00 85.94 88 ARG A N 1
ATOM 683 C CA . ARG A 1 88 ? 22.513 4.368 3.458 1.00 85.94 88 ARG A CA 1
ATOM 684 C C . ARG A 1 88 ? 21.284 4.780 4.270 1.00 85.94 88 ARG A C 1
ATOM 686 O O . ARG A 1 88 ? 21.419 5.471 5.267 1.00 85.94 88 ARG A O 1
ATOM 693 N N . MET A 1 89 ? 20.119 4.212 3.952 1.00 85.62 89 MET A N 1
ATOM 694 C CA . MET A 1 89 ? 18.888 4.450 4.715 1.00 85.62 89 MET A CA 1
ATOM 695 C C . MET A 1 89 ? 18.992 4.014 6.182 1.00 85.62 89 MET A C 1
ATOM 697 O O . MET A 1 89 ? 18.411 4.663 7.040 1.00 85.62 89 MET A O 1
ATOM 701 N N . LYS A 1 90 ? 19.772 2.970 6.505 1.00 85.88 90 LYS A N 1
ATOM 702 C CA . LYS A 1 90 ? 19.988 2.545 7.904 1.00 85.88 90 LYS A CA 1
ATOM 703 C C . LYS A 1 90 ? 20.747 3.567 8.757 1.00 85.88 90 LYS A C 1
ATOM 705 O O . LYS A 1 90 ? 20.738 3.437 9.975 1.00 85.88 90 LYS A O 1
ATOM 710 N N . GLN A 1 91 ? 21.455 4.507 8.133 1.00 87.00 91 GLN A N 1
ATOM 711 C CA . GLN A 1 91 ? 22.194 5.560 8.833 1.00 87.00 91 GLN A CA 1
ATOM 712 C C . GLN A 1 91 ? 21.319 6.787 9.109 1.00 87.00 91 GLN A C 1
ATOM 714 O O . GLN A 1 91 ? 21.682 7.614 9.942 1.00 87.00 91 GLN A O 1
ATOM 719 N N . LEU A 1 92 ? 20.171 6.902 8.435 1.00 88.00 92 LEU A N 1
ATOM 720 C CA . LEU A 1 92 ? 19.228 7.986 8.660 1.00 88.00 92 LEU A CA 1
ATOM 721 C C . LEU A 1 92 ? 18.486 7.765 9.980 1.00 88.00 92 LEU A C 1
ATOM 723 O O . LEU A 1 92 ? 17.944 6.690 10.238 1.00 88.00 92 LEU A O 1
ATOM 727 N N . SER A 1 93 ? 18.421 8.817 10.791 1.00 88.75 93 SER A N 1
ATOM 728 C CA . SER A 1 93 ? 17.594 8.861 11.993 1.00 88.75 93 SER A CA 1
ATOM 729 C C . SER A 1 93 ? 16.408 9.782 11.735 1.00 88.75 93 SER A C 1
ATOM 731 O O . SER A 1 93 ? 16.514 11.002 11.856 1.00 88.75 93 SER A O 1
ATOM 733 N N . VAL A 1 94 ? 15.282 9.196 11.321 1.00 90.44 94 VAL A N 1
ATOM 734 C CA . VAL A 1 94 ? 14.026 9.924 11.104 1.00 90.44 94 VAL A CA 1
ATOM 735 C C . VAL A 1 94 ? 13.049 9.521 12.209 1.00 90.44 94 VAL A C 1
ATOM 737 O O . VAL A 1 94 ? 12.591 8.374 12.219 1.00 90.44 94 VAL A O 1
ATOM 740 N N . PRO A 1 95 ? 12.726 10.417 13.161 1.00 93.12 95 PRO A N 1
ATOM 741 C CA . PRO A 1 95 ? 11.751 10.108 14.195 1.00 93.12 95 PRO A CA 1
ATOM 742 C C . PRO A 1 95 ? 10.377 9.896 13.560 1.00 93.12 95 PRO A C 1
ATOM 744 O O . PRO A 1 95 ? 9.950 10.681 12.714 1.00 93.12 95 PRO A O 1
ATOM 747 N N . THR A 1 96 ? 9.676 8.847 13.990 1.00 95.31 96 THR A N 1
ATOM 748 C CA . THR A 1 96 ? 8.286 8.641 13.575 1.00 95.31 96 THR A CA 1
ATOM 749 C C . THR A 1 96 ? 7.405 9.686 14.247 1.00 95.31 96 THR A C 1
ATOM 751 O O . THR A 1 96 ? 7.416 9.804 15.473 1.00 95.31 96 THR A O 1
ATOM 754 N N . LYS A 1 97 ? 6.638 10.440 13.462 1.00 96.69 97 LYS A N 1
ATOM 755 C CA . LYS A 1 97 ? 5.676 11.428 13.957 1.00 96.69 97 LYS A CA 1
ATOM 756 C C . LYS A 1 97 ? 4.290 11.081 13.450 1.00 96.69 97 LYS A C 1
ATOM 758 O O . LYS A 1 97 ? 4.122 10.723 12.288 1.00 96.69 97 LYS A O 1
ATOM 763 N N . MET A 1 98 ? 3.305 11.231 14.324 1.00 96.69 98 MET A N 1
ATOM 764 C CA . MET A 1 98 ? 1.898 11.042 13.999 1.00 96.69 98 MET A CA 1
ATOM 765 C C . MET A 1 98 ? 1.120 12.278 14.419 1.00 96.69 98 MET A C 1
ATOM 767 O O . MET A 1 98 ? 1.315 12.785 15.525 1.00 96.69 98 MET A O 1
ATOM 771 N N . ARG A 1 99 ? 0.243 12.756 13.542 1.00 96.94 99 ARG A N 1
ATOM 772 C CA . ARG A 1 99 ? -0.692 13.844 13.831 1.00 96.94 99 ARG A CA 1
ATOM 773 C C . ARG A 1 99 ? -2.084 13.415 13.409 1.00 96.94 99 ARG A C 1
ATOM 775 O O . ARG A 1 99 ? -2.259 12.859 12.329 1.00 96.94 99 ARG A O 1
ATOM 782 N N . P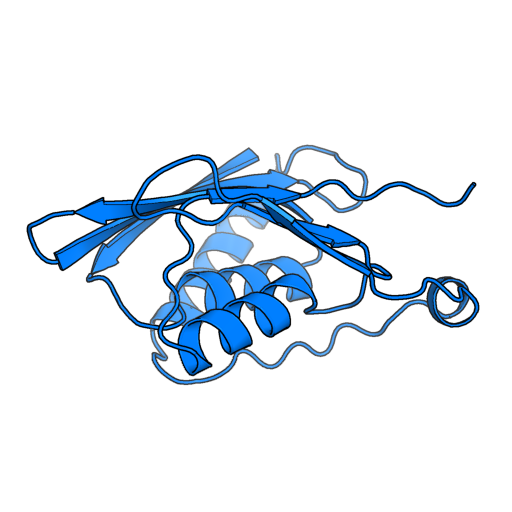HE A 1 100 ? -3.055 13.680 14.270 1.00 95.12 100 PHE A N 1
ATOM 783 C CA . PHE A 1 100 ? -4.449 13.333 14.046 1.00 95.12 100 PHE A CA 1
ATOM 784 C C . PHE A 1 100 ? -5.253 14.615 13.881 1.00 95.12 100 PHE A C 1
ATOM 786 O O . PHE A 1 100 ? -5.138 15.528 14.698 1.00 95.12 100 PHE A O 1
ATOM 793 N N . PHE A 1 101 ? -6.072 14.665 12.838 1.00 93.69 101 PHE A N 1
ATOM 794 C CA . PHE A 1 101 ? -6.974 15.774 12.570 1.00 93.69 101 PHE A CA 1
ATOM 795 C C . PHE A 1 101 ? -8.392 15.230 12.445 1.00 93.69 101 PHE A C 1
ATOM 797 O O . PHE A 1 101 ? -8.676 14.372 11.605 1.00 93.69 101 PHE A O 1
ATOM 804 N N . THR A 1 102 ? -9.290 15.749 13.273 1.00 86.75 102 THR A N 1
ATOM 805 C CA . THR A 1 102 ? -10.706 15.382 13.259 1.00 86.75 102 THR A CA 1
ATOM 806 C C . THR A 1 102 ? -11.471 16.518 12.598 1.00 86.75 102 THR A C 1
ATOM 808 O O . THR A 1 102 ? -11.600 17.593 13.174 1.00 86.75 102 THR A O 1
ATOM 811 N N . ASN A 1 103 ? -11.923 16.308 11.361 1.00 68.75 103 ASN A N 1
ATOM 812 C CA . ASN A 1 103 ? -12.624 17.330 10.567 1.00 68.75 103 ASN A CA 1
ATOM 813 C C . ASN A 1 103 ? -14.093 16.957 10.289 1.00 68.75 103 ASN A C 1
ATOM 815 O O . ASN A 1 103 ? -14.908 17.804 9.941 1.00 68.75 103 ASN A O 1
ATOM 819 N N . GLN A 1 104 ? -14.455 15.681 10.432 1.00 68.56 104 GLN A N 1
ATOM 820 C CA . GLN A 1 104 ? -15.804 15.177 10.172 1.00 68.56 104 GLN A CA 1
ATOM 821 C C . GLN A 1 104 ? -16.203 14.184 11.261 1.00 68.56 104 GLN A C 1
ATOM 823 O O . GLN A 1 104 ? -15.341 13.557 11.871 1.00 68.56 104 GLN A O 1
ATOM 828 N N . ALA A 1 105 ? -17.510 14.022 11.483 1.00 74.06 105 ALA A N 1
ATOM 829 C CA . ALA A 1 105 ? -18.042 13.250 12.606 1.00 74.06 105 ALA A CA 1
ATOM 830 C C . ALA A 1 105 ? -17.523 11.796 12.678 1.00 74.06 105 ALA A C 1
ATOM 832 O O . ALA A 1 105 ? -17.399 11.270 13.777 1.00 74.06 105 ALA A O 1
ATOM 833 N N . ASN A 1 106 ? -17.166 11.178 11.538 1.00 83.44 106 ASN A N 1
ATOM 834 C CA . ASN A 1 106 ? -16.809 9.753 11.457 1.00 83.44 106 ASN A CA 1
ATOM 835 C C . ASN A 1 106 ? -15.484 9.457 10.724 1.00 83.44 106 ASN A C 1
ATOM 837 O O . ASN A 1 106 ? -15.237 8.308 10.365 1.00 83.44 106 ASN A O 1
ATOM 841 N N . MET A 1 107 ? -14.636 10.458 10.459 1.00 87.94 107 MET A N 1
ATOM 842 C CA . MET A 1 107 ? -13.345 10.239 9.792 1.00 87.94 107 MET A CA 1
ATOM 843 C C . MET A 1 107 ? -12.221 10.997 10.494 1.00 87.94 107 MET A C 1
ATOM 845 O O . MET A 1 107 ? -12.333 12.194 10.767 1.00 87.94 107 MET A O 1
ATOM 849 N N . THR A 1 108 ? -11.110 10.297 10.712 1.00 92.12 108 THR A N 1
ATOM 850 C CA . THR A 1 108 ? -9.877 10.863 11.263 1.00 92.12 108 THR A CA 1
ATOM 851 C C . THR A 1 108 ? -8.814 10.875 10.180 1.00 92.12 108 THR A C 1
ATOM 853 O O . THR A 1 108 ? -8.469 9.830 9.626 1.00 92.12 108 THR A O 1
ATOM 856 N N . LEU A 1 109 ? -8.267 12.052 9.893 1.00 94.12 109 LEU A N 1
ATOM 857 C CA . LEU A 1 109 ? -7.077 12.174 9.066 1.00 94.12 109 LEU A CA 1
ATOM 858 C C . LEU A 1 109 ? -5.849 11.905 9.940 1.00 94.12 109 LEU A C 1
ATOM 860 O O . LEU A 1 109 ? -5.660 12.561 10.964 1.00 94.12 109 LEU A O 1
ATOM 864 N N . LEU A 1 110 ? -5.016 10.954 9.525 1.00 95.31 110 LEU A N 1
ATOM 865 C CA . LEU A 1 110 ? -3.725 10.661 10.138 1.00 95.31 110 LEU A CA 1
ATOM 866 C C . LEU A 1 110 ? -2.611 11.084 9.181 1.00 95.31 110 LEU A C 1
ATOM 868 O O . LEU A 1 110 ? -2.490 10.535 8.088 1.00 95.31 110 LEU A O 1
ATOM 872 N N . GLU A 1 111 ? -1.767 12.011 9.618 1.00 96.38 111 GLU A N 1
ATOM 873 C CA . GLU A 1 111 ? -0.470 12.247 8.990 1.00 96.38 111 GLU A CA 1
ATOM 874 C C . GLU A 1 111 ? 0.603 11.431 9.710 1.00 96.38 111 GLU A C 1
ATOM 876 O O . GLU A 1 111 ? 0.790 11.570 10.921 1.00 96.38 111 GLU A O 1
ATOM 881 N N . LEU A 1 112 ? 1.318 10.597 8.954 1.00 95.88 112 LEU A N 1
ATOM 882 C CA . LEU A 1 112 ? 2.421 9.770 9.430 1.00 95.88 112 LEU A CA 1
ATOM 883 C C . LEU A 1 112 ? 3.706 10.165 8.697 1.00 95.88 112 LEU A C 1
ATOM 885 O O . LEU A 1 112 ? 3.826 9.962 7.491 1.00 95.88 112 LEU A O 1
ATOM 889 N N . GLU A 1 113 ? 4.683 10.680 9.437 1.00 95.62 113 GLU A N 1
ATOM 890 C CA . GLU A 1 113 ? 6.054 10.868 8.958 1.00 95.62 113 GLU A CA 1
ATOM 891 C C . GLU A 1 113 ? 6.930 9.776 9.562 1.00 95.62 113 GLU A C 1
ATOM 893 O O . GLU A 1 113 ? 6.952 9.605 10.780 1.00 95.62 113 GLU A O 1
ATOM 898 N N . ALA A 1 114 ? 7.657 9.035 8.733 1.00 94.50 114 ALA A N 1
ATOM 899 C CA . ALA A 1 114 ? 8.566 7.986 9.180 1.00 94.50 114 ALA A CA 1
ATOM 900 C C . ALA A 1 114 ? 9.695 7.784 8.163 1.00 94.50 114 ALA A C 1
ATOM 902 O O . ALA A 1 114 ? 9.599 8.225 7.017 1.00 94.50 114 ALA A O 1
ATOM 903 N N . LEU A 1 115 ? 10.757 7.086 8.576 1.00 92.88 115 LEU A N 1
ATOM 904 C CA . LEU A 1 115 ? 11.762 6.581 7.643 1.00 92.88 115 LEU A CA 1
ATOM 905 C C . LEU A 1 115 ? 11.102 5.597 6.669 1.00 92.88 115 LEU A C 1
ATOM 907 O O . LEU A 1 115 ? 10.528 4.598 7.111 1.00 92.88 115 LEU A O 1
ATOM 911 N N . ASP A 1 116 ? 11.228 5.845 5.365 1.00 89.62 116 ASP A N 1
ATOM 912 C CA . ASP A 1 116 ? 10.759 4.889 4.364 1.00 89.62 116 ASP A CA 1
ATOM 913 C C . ASP A 1 116 ? 11.563 3.585 4.469 1.00 89.62 116 ASP A C 1
ATOM 915 O O . ASP A 1 116 ? 12.798 3.565 4.492 1.00 89.62 116 ASP A O 1
ATOM 919 N N . ALA A 1 117 ? 10.842 2.479 4.605 1.00 89.62 117 ALA A N 1
ATOM 920 C CA . ALA A 1 117 ? 11.396 1.185 4.946 1.00 89.62 117 ALA A CA 1
ATOM 921 C C . ALA A 1 117 ? 10.618 0.072 4.242 1.00 89.62 117 ALA A C 1
ATOM 923 O O . ALA A 1 117 ? 9.394 0.165 4.106 1.00 89.62 117 ALA A O 1
ATOM 924 N N . PRO A 1 118 ? 11.283 -1.041 3.884 1.00 91.12 118 PRO A N 1
ATOM 925 C CA . PRO A 1 118 ? 10.596 -2.196 3.329 1.00 91.12 118 PRO A CA 1
ATOM 926 C C . PRO A 1 118 ? 9.391 -2.637 4.175 1.00 91.12 118 PRO A C 1
ATOM 928 O O . PRO A 1 118 ? 9.484 -2.874 5.390 1.00 91.12 118 PRO A O 1
ATOM 931 N N . GLY A 1 119 ? 8.248 -2.734 3.506 1.00 92.06 119 GLY A N 1
ATOM 932 C CA . GLY A 1 119 ? 6.962 -3.131 4.056 1.00 92.06 119 GLY A CA 1
ATOM 933 C C . GLY A 1 119 ? 6.296 -2.106 4.973 1.00 92.06 119 GLY A C 1
ATOM 934 O O . GLY A 1 119 ? 5.350 -2.489 5.657 1.00 92.06 119 GLY A O 1
ATOM 935 N N . LEU A 1 120 ? 6.751 -0.846 5.032 1.00 93.62 120 LEU A N 1
ATOM 936 C CA . LEU A 1 120 ? 6.193 0.168 5.939 1.00 93.62 120 LEU A CA 1
ATOM 937 C C . LEU A 1 120 ? 4.669 0.303 5.795 1.00 93.62 120 LEU A C 1
ATOM 939 O O . LEU A 1 120 ? 3.952 0.113 6.774 1.00 93.62 120 LEU A O 1
ATOM 943 N N . LEU A 1 121 ? 4.168 0.545 4.579 1.00 94.44 121 LEU A N 1
ATOM 944 C CA . LEU A 1 121 ? 2.728 0.699 4.331 1.00 94.44 121 LEU A CA 1
ATOM 945 C C . LEU A 1 121 ? 1.938 -0.556 4.716 1.00 94.44 121 LEU A C 1
ATOM 947 O O . LEU A 1 121 ? 0.911 -0.460 5.379 1.00 94.44 121 LEU A O 1
ATOM 951 N N . ALA A 1 122 ? 2.450 -1.741 4.376 1.00 93.81 122 ALA A N 1
ATOM 952 C CA . ALA A 1 122 ? 1.814 -2.999 4.754 1.00 93.81 122 ALA A CA 1
ATOM 953 C C . ALA A 1 122 ? 1.719 -3.156 6.280 1.00 93.81 122 ALA A C 1
ATOM 955 O O . ALA A 1 122 ? 0.673 -3.552 6.790 1.00 93.81 122 ALA A O 1
ATOM 956 N N . LYS A 1 123 ? 2.784 -2.807 7.017 1.00 93.62 123 LYS A N 1
ATOM 957 C CA . LYS A 1 123 ? 2.810 -2.854 8.487 1.00 93.62 123 LYS A CA 1
ATOM 958 C C . LYS A 1 123 ? 1.808 -1.882 9.097 1.00 93.62 123 LYS A C 1
ATOM 960 O O . LYS A 1 123 ? 1.040 -2.290 9.961 1.00 93.62 123 LYS A O 1
ATOM 965 N N . VAL A 1 124 ? 1.793 -0.631 8.635 1.00 94.75 124 VAL A N 1
ATOM 966 C CA . VAL A 1 124 ? 0.865 0.404 9.117 1.00 94.75 124 VAL A CA 1
ATOM 967 C C . VAL A 1 124 ? -0.583 -0.035 8.898 1.00 94.75 124 VAL A C 1
ATOM 969 O O . VAL A 1 124 ? -1.376 -0.053 9.835 1.00 94.75 124 VAL A O 1
ATOM 972 N N . SER A 1 125 ? -0.921 -0.497 7.697 1.00 92.88 125 SER A N 1
ATOM 973 C CA . SER A 1 125 ? -2.282 -0.946 7.396 1.00 92.88 125 SER A CA 1
ATOM 974 C C . SER A 1 125 ? -2.676 -2.222 8.133 1.00 92.88 125 SER A C 1
ATOM 976 O O . SER A 1 125 ? -3.840 -2.382 8.488 1.00 92.88 125 SER A O 1
ATOM 978 N N . GLN A 1 126 ? -1.729 -3.120 8.417 1.00 92.12 126 GLN A N 1
ATOM 979 C CA . GLN A 1 126 ? -1.989 -4.276 9.277 1.00 92.12 126 GLN A CA 1
ATOM 980 C C . GLN A 1 126 ? -2.363 -3.838 10.701 1.00 92.12 126 GLN A C 1
ATOM 982 O O . GLN A 1 126 ? -3.238 -4.459 11.302 1.00 92.12 126 GLN A O 1
ATOM 987 N N . GLN A 1 127 ? -1.748 -2.767 11.224 1.00 94.06 127 GLN A N 1
ATOM 988 C CA . GLN A 1 127 ? -2.132 -2.200 12.521 1.00 94.06 127 GLN A CA 1
ATOM 989 C C . GLN A 1 127 ? -3.540 -1.608 12.474 1.00 94.06 127 GLN A C 1
ATOM 991 O O . GLN A 1 127 ? -4.325 -1.876 13.375 1.00 94.06 127 GLN A O 1
ATOM 996 N N . PHE A 1 128 ? -3.910 -0.884 11.412 1.00 93.12 128 PHE A N 1
ATOM 997 C CA . PHE A 1 128 ? -5.283 -0.380 11.267 1.00 93.12 128 PHE A CA 1
ATOM 998 C C . PHE A 1 128 ? -6.310 -1.511 11.315 1.00 93.12 128 PHE A C 1
ATOM 1000 O O . PHE A 1 128 ? -7.260 -1.429 12.085 1.00 93.12 128 PHE A O 1
ATOM 1007 N N . VAL A 1 129 ? -6.058 -2.614 10.602 1.00 90.25 129 VAL A N 1
ATOM 1008 C CA . VAL A 1 129 ? -6.918 -3.805 10.673 1.00 90.25 129 VAL A CA 1
ATOM 1009 C C . VAL A 1 129 ? -6.985 -4.373 12.093 1.00 90.25 129 VAL A C 1
ATOM 1011 O O . VAL A 1 129 ? -8.071 -4.705 12.556 1.00 90.25 129 VAL A O 1
ATOM 1014 N N . ALA A 1 130 ? -5.853 -4.466 12.798 1.00 92.31 130 ALA A N 1
ATOM 1015 C CA . ALA A 1 130 ? -5.815 -4.974 14.171 1.00 92.31 130 ALA A CA 1
ATOM 1016 C C . ALA A 1 130 ? -6.609 -4.098 15.160 1.00 92.31 130 ALA A C 1
ATOM 1018 O O . ALA A 1 130 ? -7.183 -4.625 16.109 1.00 92.31 130 ALA A O 1
ATOM 1019 N N . PHE A 1 131 ? -6.684 -2.787 14.917 1.00 92.88 131 PHE A N 1
ATOM 1020 C CA . PHE A 1 131 ? -7.492 -1.844 15.698 1.00 92.88 131 PHE A CA 1
ATOM 1021 C C . PHE A 1 131 ? -8.945 -1.712 15.209 1.00 92.88 131 PHE A C 1
ATOM 1023 O O . PHE A 1 131 ? -9.688 -0.893 15.743 1.00 92.88 131 PHE A O 1
ATOM 1030 N N . GLY A 1 132 ? -9.366 -2.480 14.198 1.00 90.75 132 GLY A N 1
ATOM 1031 C CA . GLY A 1 132 ? -10.708 -2.363 13.615 1.00 90.75 132 GLY A CA 1
ATOM 1032 C C . GLY A 1 132 ? -10.939 -1.053 12.848 1.00 90.75 132 GLY A C 1
ATOM 1033 O O . GLY A 1 132 ? -12.081 -0.645 12.655 1.00 90.75 132 GLY A O 1
ATOM 1034 N N . LEU A 1 133 ? -9.867 -0.381 12.419 1.00 90.19 133 LEU A N 1
ATOM 1035 C CA . LEU A 1 133 ? -9.922 0.851 11.638 1.00 90.19 133 LEU A CA 1
ATOM 1036 C C . LEU A 1 133 ? -9.985 0.535 10.142 1.00 90.19 133 LEU A C 1
ATOM 1038 O O . LEU A 1 133 ? -9.197 -0.259 9.622 1.00 90.19 133 LEU A O 1
ATOM 1042 N N . SER A 1 134 ? -10.893 1.212 9.443 1.00 88.62 134 SER A N 1
ATOM 1043 C CA . SER A 1 134 ? -11.015 1.124 7.987 1.00 88.62 134 SER A CA 1
ATOM 1044 C C . SER A 1 134 ? -10.209 2.233 7.320 1.00 88.62 134 SER A C 1
ATOM 1046 O O . SER A 1 134 ? -10.377 3.415 7.620 1.00 88.62 134 SER A O 1
ATOM 1048 N N . LEU A 1 135 ? -9.317 1.849 6.407 1.00 90.88 135 LEU A N 1
ATOM 1049 C CA . LEU A 1 135 ? -8.616 2.797 5.548 1.00 90.88 135 LEU A CA 1
ATOM 1050 C C . LEU A 1 135 ? -9.533 3.158 4.378 1.00 90.88 135 LEU A C 1
ATOM 1052 O O . LEU A 1 135 ? -9.986 2.261 3.683 1.00 90.88 135 LEU A O 1
ATOM 1056 N N . HIS A 1 136 ? -9.768 4.450 4.149 1.00 90.69 136 HIS A N 1
ATOM 1057 C CA . HIS A 1 136 ? -10.571 4.939 3.017 1.00 90.69 136 HIS A CA 1
ATOM 1058 C C . HIS A 1 136 ? -9.711 5.545 1.907 1.00 90.69 136 HIS A C 1
ATOM 1060 O O . HIS A 1 136 ? -9.984 5.388 0.721 1.00 90.69 136 HIS A O 1
ATOM 1066 N N . MET A 1 137 ? -8.663 6.269 2.290 1.00 92.19 137 MET A N 1
ATOM 1067 C CA . MET A 1 137 ? -7.760 6.933 1.363 1.00 92.19 137 MET A CA 1
ATOM 1068 C C . MET A 1 137 ? -6.369 6.997 1.980 1.00 92.19 137 MET A C 1
ATOM 1070 O O . MET A 1 137 ? -6.228 7.191 3.188 1.00 92.19 137 MET A O 1
ATOM 1074 N N . ALA A 1 138 ? -5.347 6.866 1.144 1.00 94.56 138 ALA A N 1
ATOM 1075 C CA . ALA A 1 138 ? -3.967 7.113 1.516 1.00 94.56 138 ALA A CA 1
ATOM 1076 C C . ALA A 1 138 ? -3.275 7.910 0.410 1.00 94.56 138 ALA A C 1
ATOM 1078 O O . ALA A 1 138 ? -3.226 7.480 -0.738 1.00 94.56 138 ALA A O 1
ATOM 1079 N N . LYS A 1 139 ? -2.699 9.054 0.780 1.00 95.81 139 LYS A N 1
ATOM 1080 C CA . LYS A 1 139 ? -1.748 9.801 -0.048 1.00 95.81 139 LYS A CA 1
ATOM 1081 C C . LYS A 1 139 ? -0.359 9.537 0.505 1.00 95.81 139 LYS A C 1
ATOM 1083 O O . LYS A 1 139 ? -0.137 9.704 1.702 1.00 95.81 13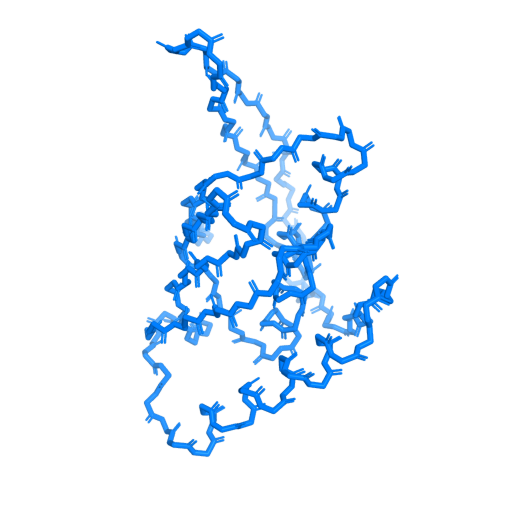9 LYS A O 1
ATOM 1088 N N . ILE A 1 140 ? 0.554 9.102 -0.352 1.00 94.62 140 ILE A N 1
ATOM 1089 C CA . ILE A 1 140 ? 1.903 8.721 0.046 1.00 94.62 140 ILE A CA 1
ATOM 1090 C C . ILE A 1 140 ? 2.890 9.556 -0.755 1.00 94.62 140 ILE A C 1
ATOM 1092 O O . ILE A 1 140 ? 2.871 9.567 -1.985 1.00 94.62 140 ILE A O 1
ATOM 1096 N N . THR A 1 141 ? 3.784 10.222 -0.035 1.00 92.00 141 THR A N 1
ATOM 1097 C CA . THR A 1 141 ? 4.869 10.999 -0.622 1.00 92.00 141 THR A CA 1
ATOM 1098 C C . THR A 1 141 ? 6.164 10.605 0.063 1.00 92.00 141 THR A C 1
ATOM 1100 O O . THR A 1 141 ? 6.282 10.723 1.281 1.00 92.00 141 THR A O 1
ATOM 1103 N N . THR A 1 142 ? 7.148 10.181 -0.724 1.00 86.56 142 THR A N 1
ATOM 1104 C CA . THR A 1 142 ? 8.516 9.986 -0.243 1.00 86.56 142 THR A CA 1
ATOM 1105 C C . THR A 1 142 ? 9.319 11.235 -0.572 1.00 86.56 142 THR A C 1
ATOM 1107 O O . THR A 1 142 ? 9.445 11.616 -1.735 1.00 86.56 142 THR A O 1
ATOM 1110 N N . ILE A 1 143 ? 9.848 11.892 0.455 1.00 82.56 143 ILE A N 1
ATOM 1111 C CA . ILE A 1 143 ? 10.768 13.018 0.296 1.00 82.56 143 ILE A CA 1
ATOM 1112 C C . ILE A 1 143 ? 12.183 12.438 0.317 1.00 82.56 143 ILE A C 1
ATOM 1114 O O . ILE A 1 143 ? 12.517 11.668 1.217 1.00 82.56 143 ILE A O 1
ATOM 1118 N N . GLY A 1 144 ? 12.988 12.763 -0.698 1.00 72.00 144 GLY A N 1
ATOM 1119 C CA . GLY A 1 144 ? 14.391 12.347 -0.764 1.00 72.00 144 GLY A CA 1
ATOM 1120 C C . GLY A 1 144 ? 15.238 12.928 0.373 1.00 72.00 144 GLY A C 1
ATOM 1121 O O . GLY A 1 144 ? 14.770 13.738 1.173 1.00 72.00 144 GLY A O 1
ATOM 1122 N N . GLU A 1 145 ? 16.503 12.518 0.434 1.00 60.53 145 GLU A N 1
ATOM 1123 C CA . GLU A 1 145 ? 17.469 13.077 1.385 1.00 60.53 145 GLU A CA 1
ATOM 1124 C C . GLU A 1 145 ? 17.611 14.599 1.159 1.00 60.53 145 GLU A C 1
ATOM 1126 O O . GLU A 1 145 ? 17.749 15.054 0.020 1.00 60.53 145 GLU A O 1
ATOM 1131 N N . ARG A 1 146 ? 17.531 15.378 2.245 1.00 46.94 146 ARG A N 1
ATOM 1132 C CA . ARG A 1 146 ? 17.986 16.773 2.305 1.00 46.94 146 ARG A CA 1
ATOM 1133 C C . ARG A 1 146 ? 19.330 16.822 3.009 1.00 46.94 146 ARG A C 1
ATOM 1135 O O . ARG A 1 146 ? 19.485 16.048 3.981 1.00 46.94 146 ARG A O 1
#

Secondary structure (DSSP, 8-state):
-EEEEEEE--TTHHHHHHHHHHHTTEEEEEEEEEE-TTSEEEEEEEEEETTS-----HHHHHHHHHHHHHHHTSTTPPP---PPPPTTGGG-----EEEEEEEETTEEEEEEE----TTHHHHHHHHHHHTTPPP-EEE-------

pLDDT: mean 90.38, std 7.39, range [46.94, 97.12]